Protein AF-A0A8X6VDJ0-F1 (afdb_monomer_lite)

Secondary structure (DSSP, 8-state):
--------S-SSSTTTTTTS----------TT---HHHHHHHHHHS--S-SSHHHHHHHHHHHHHHHHHHHHHHHHHHHHHHHHHHHHTT-------TT-EEEEEE--SS-TT--EEEEEEEP----SSS--

Sequence (132 aa):
MGQTSSVNSFSVTNCIARKYRVYTVRVGVWENLRTPETLVMEHWMEPEEEGDLVTEYMFKLINRLKRCQEVAINKMEEMQVKRKTWYDKNAVKREFKDGDLVLVLATSRANKLAVQWIGPGTILNKISKRTI

Radius of gyration: 46.83 Å; chains: 1; bounding box: 88×77×100 Å

pLDDT: mean 75.4, std 21.15, range [33.66, 98.38]

Structure (mmCIF, N/CA/C/O backbone):
data_AF-A0A8X6VDJ0-F1
#
_entry.id   AF-A0A8X6VDJ0-F1
#
loop_
_atom_site.group_PDB
_atom_site.id
_atom_site.type_symbol
_atom_site.label_atom_id
_atom_site.label_alt_id
_atom_site.label_comp_id
_atom_site.label_asym_id
_atom_site.label_entity_id
_atom_site.label_seq_id
_atom_site.pdbx_PDB_ins_code
_atom_site.Cartn_x
_atom_site.Cartn_y
_atom_site.Cartn_z
_atom_site.occupancy
_atom_site.B_iso_or_equiv
_atom_site.auth_seq_id
_atom_site.auth_comp_id
_atom_site.auth_asym_id
_atom_site.auth_atom_id
_atom_site.pdbx_PDB_model_num
ATOM 1 N N . MET A 1 1 ? 54.780 -65.843 -35.442 1.00 35.88 1 MET A N 1
ATOM 2 C CA . MET A 1 1 ? 54.318 -66.943 -36.319 1.00 35.88 1 MET A CA 1
ATOM 3 C C . MET A 1 1 ? 52.926 -66.551 -36.787 1.00 35.88 1 MET A C 1
ATOM 5 O O . MET A 1 1 ? 52.084 -66.322 -35.940 1.00 35.88 1 MET A O 1
ATOM 9 N N . GLY A 1 2 ? 52.760 -66.092 -38.025 1.00 34.78 2 GLY A N 1
ATOM 10 C CA . GLY A 1 2 ? 52.506 -66.955 -39.187 1.00 34.78 2 GLY A CA 1
ATOM 11 C C . GLY A 1 2 ? 50.992 -66.953 -39.452 1.00 34.78 2 GLY A C 1
ATOM 12 O O . GLY A 1 2 ? 50.272 -67.607 -38.719 1.00 34.78 2 GLY A O 1
ATOM 13 N N . GLN A 1 3 ? 50.495 -65.993 -40.241 1.00 34.94 3 GLN A N 1
ATOM 14 C CA . GLN A 1 3 ? 50.072 -66.127 -41.655 1.00 34.94 3 GLN A CA 1
ATOM 15 C C . GLN A 1 3 ? 48.565 -66.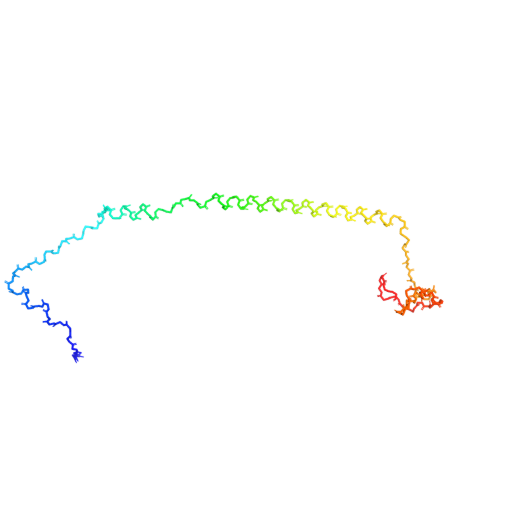458 -41.809 1.00 34.94 3 GLN A C 1
ATOM 17 O O . GLN A 1 3 ? 48.099 -67.452 -41.275 1.00 34.94 3 GLN A O 1
ATOM 22 N N . THR A 1 4 ? 47.788 -65.524 -42.398 1.00 36.72 4 THR A N 1
ATOM 23 C CA . THR A 1 4 ? 47.104 -65.593 -43.732 1.00 36.72 4 THR A CA 1
ATOM 24 C C . THR A 1 4 ? 45.698 -66.214 -43.658 1.00 36.72 4 THR A C 1
ATOM 26 O O . THR A 1 4 ? 45.514 -67.140 -42.889 1.00 36.72 4 THR A O 1
ATOM 29 N N . SER A 1 5 ? 44.650 -65.829 -44.394 1.00 35.41 5 SER A N 1
ATOM 30 C CA . SER A 1 5 ? 44.448 -64.990 -45.594 1.00 35.41 5 SER A CA 1
ATOM 31 C C . SER A 1 5 ? 42.922 -64.834 -45.809 1.00 35.41 5 SER A C 1
ATOM 33 O O . SER A 1 5 ? 42.141 -65.680 -45.387 1.00 35.41 5 SER A O 1
ATOM 35 N N . SER A 1 6 ? 42.426 -63.749 -46.409 1.00 33.66 6 SER A N 1
ATOM 36 C CA . SER A 1 6 ? 41.949 -63.668 -47.815 1.00 33.66 6 SER A CA 1
ATOM 37 C C . SER A 1 6 ? 40.662 -62.795 -47.797 1.00 33.66 6 SER A C 1
ATOM 39 O O . SER A 1 6 ? 40.045 -62.690 -46.745 1.00 33.66 6 SER A O 1
ATOM 41 N N . VAL A 1 7 ? 40.185 -62.071 -48.814 1.00 40.72 7 VAL A N 1
ATOM 42 C CA . VAL A 1 7 ? 40.306 -62.186 -50.271 1.00 40.72 7 VAL A CA 1
ATOM 43 C C . VAL A 1 7 ? 40.026 -60.798 -50.911 1.00 40.72 7 VAL A C 1
ATOM 45 O O . VAL A 1 7 ? 39.059 -60.132 -50.566 1.00 40.72 7 VAL A O 1
ATOM 48 N N . ASN A 1 8 ? 40.887 -60.402 -51.851 1.00 43.25 8 ASN A N 1
ATOM 49 C CA . ASN A 1 8 ? 40.703 -59.615 -53.088 1.00 43.25 8 ASN A 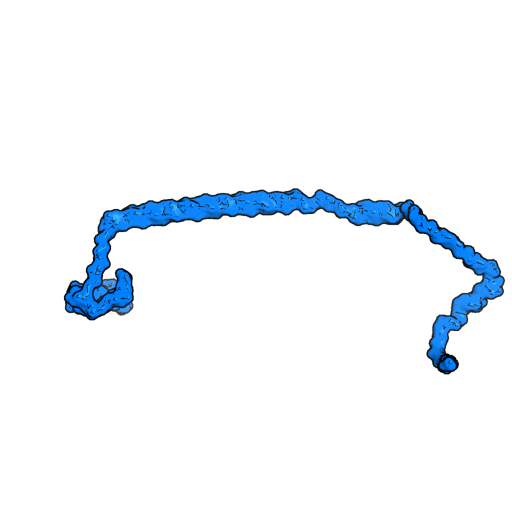CA 1
ATOM 50 C C . ASN A 1 8 ? 39.691 -58.449 -53.209 1.00 43.25 8 ASN A C 1
ATOM 52 O O . ASN A 1 8 ? 38.518 -58.652 -53.505 1.00 43.25 8 ASN A O 1
ATOM 56 N N . SER A 1 9 ? 40.230 -57.229 -53.326 1.00 34.34 9 SER A N 1
ATOM 57 C CA . SER A 1 9 ? 39.708 -56.187 -54.242 1.00 34.34 9 SER A CA 1
ATOM 58 C C . SER A 1 9 ? 40.794 -55.513 -55.104 1.00 34.34 9 SER A C 1
ATOM 60 O O . SER A 1 9 ? 40.550 -54.509 -55.768 1.00 34.34 9 SER A O 1
ATOM 62 N N . PHE A 1 10 ? 41.996 -56.095 -55.166 1.00 43.72 10 PHE A N 1
ATOM 63 C CA . PHE A 1 10 ? 43.081 -55.658 -56.049 1.00 43.72 10 PHE A CA 1
ATOM 64 C C . PHE A 1 10 ? 43.216 -56.627 -57.224 1.00 43.72 10 PHE A C 1
ATOM 66 O O . PHE A 1 10 ? 43.949 -57.605 -57.138 1.00 43.72 10 PHE A O 1
ATOM 73 N N . SER A 1 11 ? 42.522 -56.379 -58.336 1.00 43.53 11 SER A N 1
ATOM 74 C CA . SER A 1 11 ? 42.855 -57.099 -59.578 1.00 43.53 11 SER A CA 1
ATOM 75 C C . SER A 1 11 ? 42.578 -56.358 -60.884 1.00 43.53 11 SER A C 1
ATOM 77 O O . SER A 1 11 ? 43.089 -56.803 -61.906 1.00 43.53 11 SER A O 1
ATOM 79 N N . VAL A 1 12 ? 41.831 -55.250 -60.921 1.00 44.78 12 VAL A N 1
ATOM 80 C CA . VAL A 1 12 ? 41.411 -54.708 -62.234 1.00 44.78 12 VAL A CA 1
ATOM 81 C C . VAL A 1 12 ? 42.214 -53.483 -62.687 1.00 44.78 12 VAL A C 1
ATOM 83 O O . VAL A 1 12 ? 42.351 -53.250 -63.882 1.00 44.78 12 VAL A O 1
ATOM 86 N N . THR A 1 13 ? 42.861 -52.741 -61.789 1.00 44.03 13 THR A N 1
ATOM 87 C CA . THR A 1 13 ? 43.613 -51.529 -62.176 1.00 44.03 13 THR A CA 1
ATOM 88 C C . THR A 1 13 ? 45.083 -51.771 -62.530 1.00 44.03 13 THR A C 1
ATOM 90 O O . THR A 1 13 ? 45.701 -50.925 -63.172 1.00 44.03 13 THR A O 1
ATOM 93 N N . ASN A 1 14 ? 45.651 -52.938 -62.202 1.00 45.41 14 ASN A N 1
ATOM 94 C CA . ASN A 1 14 ? 47.086 -53.205 -62.387 1.00 45.41 14 ASN A CA 1
ATOM 95 C C . ASN A 1 14 ? 47.475 -53.827 -63.745 1.00 45.41 14 ASN A C 1
ATOM 97 O O . ASN A 1 14 ? 48.660 -54.027 -64.008 1.00 45.41 14 ASN A O 1
ATOM 101 N N . CYS A 1 15 ? 46.519 -54.106 -64.638 1.00 42.12 15 CYS A N 1
ATOM 102 C CA . CYS A 1 15 ? 46.818 -54.685 -65.956 1.00 42.12 15 CYS A CA 1
ATOM 103 C C . CYS A 1 15 ? 47.123 -53.640 -67.048 1.00 42.12 15 CYS A C 1
ATOM 105 O O . CYS A 1 15 ? 47.762 -53.981 -68.040 1.00 42.12 15 CYS A O 1
ATOM 107 N N . ILE A 1 16 ? 46.745 -52.368 -66.870 1.00 47.25 16 ILE A N 1
ATOM 108 C CA . ILE A 1 16 ? 46.974 -51.314 -67.883 1.00 47.25 16 ILE A CA 1
ATOM 109 C C . ILE A 1 16 ? 48.341 -50.626 -67.691 1.00 47.25 16 ILE A C 1
ATOM 111 O O . ILE A 1 16 ? 49.008 -50.263 -68.662 1.00 47.25 16 ILE A O 1
ATOM 115 N N . ALA A 1 17 ? 48.826 -50.526 -66.451 1.00 50.38 17 ALA A N 1
ATOM 116 C CA . ALA A 1 17 ? 50.039 -49.776 -66.107 1.00 50.38 17 ALA A CA 1
ATOM 117 C C . ALA A 1 17 ? 51.365 -50.439 -66.540 1.00 50.38 17 ALA A C 1
ATOM 119 O O . ALA A 1 17 ? 52.412 -49.799 -66.503 1.00 50.38 17 ALA A O 1
ATOM 120 N N . ARG A 1 18 ? 51.357 -51.708 -66.981 1.00 45.69 18 ARG A N 1
ATOM 121 C CA . ARG A 1 18 ? 52.583 -52.412 -67.412 1.00 45.69 18 ARG A CA 1
ATOM 122 C C . ARG A 1 18 ? 52.953 -52.177 -68.882 1.00 45.69 18 ARG A C 1
ATOM 124 O O . ARG A 1 18 ? 54.060 -52.528 -69.277 1.00 45.69 18 ARG A O 1
ATOM 131 N N . LYS A 1 19 ? 52.053 -51.589 -69.684 1.00 52.91 19 LYS A N 1
ATOM 132 C CA . LYS A 1 19 ? 52.266 -51.353 -71.127 1.00 52.91 19 LYS A CA 1
ATOM 133 C C . LYS A 1 19 ? 52.722 -49.932 -71.465 1.00 52.91 19 LYS A C 1
ATOM 135 O O . LYS A 1 19 ? 53.395 -49.738 -72.471 1.00 52.91 19 LYS A O 1
ATOM 140 N N . TYR A 1 20 ? 52.435 -48.960 -70.606 1.00 43.44 20 TYR A N 1
ATOM 141 C CA . TYR A 1 20 ? 52.922 -47.591 -70.746 1.00 43.44 20 TYR A CA 1
ATOM 142 C C . TYR A 1 20 ? 53.729 -47.266 -69.501 1.00 43.44 20 TYR A C 1
ATOM 144 O O . TYR A 1 20 ? 53.206 -47.291 -68.393 1.00 43.44 20 TYR A O 1
ATOM 152 N N . ARG A 1 21 ? 55.026 -47.023 -69.680 1.00 49.28 21 ARG A N 1
ATOM 153 C CA . ARG A 1 21 ? 56.001 -46.728 -68.626 1.00 49.28 21 ARG A CA 1
ATOM 154 C C . ARG A 1 21 ? 55.727 -45.333 -68.033 1.00 49.28 21 ARG A C 1
ATOM 156 O O . ARG A 1 21 ? 56.510 -44.411 -68.225 1.00 49.28 21 ARG A O 1
ATOM 163 N N . VAL A 1 22 ? 54.579 -45.156 -67.378 1.00 48.00 22 VAL A N 1
ATOM 164 C CA . VAL A 1 22 ? 54.166 -43.898 -66.748 1.00 48.00 22 VAL A CA 1
ATOM 165 C C . VAL A 1 22 ? 54.693 -43.906 -65.321 1.00 48.00 22 VAL A C 1
ATOM 167 O O . VAL A 1 22 ? 54.111 -44.503 -64.419 1.00 48.00 22 VAL A O 1
ATOM 170 N N . TYR A 1 23 ? 55.840 -43.269 -65.126 1.00 42.28 23 TYR A N 1
ATOM 171 C CA . TYR A 1 23 ? 56.338 -42.966 -63.794 1.00 42.28 23 TYR A CA 1
ATOM 172 C C . TYR A 1 23 ? 55.464 -41.855 -63.208 1.00 42.28 23 TYR A C 1
ATOM 174 O O . TYR A 1 23 ? 55.476 -40.730 -63.703 1.00 42.28 23 TYR A O 1
ATOM 182 N N . THR A 1 24 ? 54.693 -42.150 -62.163 1.00 42.78 24 THR A N 1
ATOM 183 C CA . THR A 1 24 ? 54.055 -41.098 -61.368 1.00 42.78 24 THR A CA 1
ATOM 184 C C . THR A 1 24 ? 55.150 -40.335 -60.629 1.00 42.78 24 THR A C 1
ATOM 186 O O . THR A 1 24 ? 55.695 -40.830 -59.639 1.00 42.78 24 THR A O 1
ATOM 189 N N . VAL A 1 25 ? 55.497 -39.144 -61.115 1.00 44.41 25 VAL A N 1
ATOM 190 C CA . VAL A 1 25 ? 56.338 -38.205 -60.370 1.00 44.41 25 VAL A CA 1
ATOM 191 C C . VAL A 1 25 ? 55.494 -37.677 -59.217 1.00 44.41 25 VAL A C 1
ATOM 193 O O . VAL A 1 25 ? 54.501 -36.982 -59.425 1.00 44.41 25 VAL A O 1
ATOM 196 N N . ARG A 1 26 ? 55.859 -38.046 -57.988 1.00 40.62 26 ARG A N 1
ATOM 197 C CA . ARG A 1 26 ? 55.289 -37.451 -56.779 1.00 40.62 26 ARG A CA 1
ATOM 198 C C . ARG A 1 26 ? 55.771 -36.002 -56.718 1.00 40.62 26 ARG A C 1
ATOM 200 O O . ARG A 1 26 ? 56.916 -35.751 -56.355 1.00 40.62 26 ARG A O 1
ATOM 207 N N . VAL A 1 27 ? 54.916 -35.071 -57.137 1.00 47.97 27 VAL A N 1
ATOM 208 C CA . VAL A 1 27 ? 55.156 -33.634 -56.983 1.00 47.97 27 VAL A CA 1
ATOM 209 C C . VAL A 1 27 ? 55.226 -33.350 -55.485 1.00 47.97 27 VAL A C 1
ATOM 211 O O . VAL A 1 27 ? 54.315 -33.716 -54.740 1.00 47.97 27 VAL A O 1
ATOM 214 N N . GLY A 1 28 ? 56.352 -32.785 -55.047 1.00 42.41 28 GLY A N 1
ATOM 215 C CA . GLY A 1 28 ? 56.565 -32.376 -53.664 1.00 42.41 28 GLY A CA 1
ATOM 216 C C . GLY A 1 28 ? 55.443 -31.447 -53.215 1.00 42.41 28 GLY A C 1
ATOM 217 O O . GLY A 1 28 ? 55.077 -30.515 -53.930 1.00 42.41 28 GLY A O 1
ATOM 218 N N . VAL A 1 29 ? 54.874 -31.754 -52.053 1.00 44.06 29 VAL A N 1
ATOM 219 C CA . VAL A 1 29 ? 53.841 -30.956 -51.398 1.00 44.06 29 VAL A CA 1
ATOM 220 C C . VAL A 1 29 ? 54.437 -29.582 -51.103 1.00 44.06 29 VAL A C 1
ATOM 222 O O . VAL A 1 29 ? 55.367 -29.452 -50.312 1.00 44.06 29 VAL A O 1
ATOM 225 N N . TRP A 1 30 ? 53.923 -28.567 -51.788 1.00 37.69 30 TRP A N 1
ATOM 226 C CA . TRP A 1 30 ? 54.145 -27.169 -51.451 1.00 37.69 30 TRP A CA 1
ATOM 227 C C . TRP A 1 30 ? 53.289 -26.855 -50.228 1.00 37.69 30 TRP A C 1
ATOM 229 O O . TRP A 1 30 ? 52.129 -26.462 -50.344 1.00 37.69 30 TRP A O 1
ATOM 239 N N . GLU A 1 31 ? 53.838 -27.089 -49.044 1.00 51.94 31 GLU A N 1
ATOM 240 C CA . GLU A 1 31 ? 53.242 -26.595 -47.809 1.00 51.94 31 GLU A CA 1
ATOM 241 C C . GLU A 1 31 ? 53.316 -25.056 -47.856 1.00 51.94 31 GLU A C 1
ATOM 243 O O . GLU A 1 31 ? 54.408 -24.488 -47.890 1.00 51.94 31 GLU A O 1
ATOM 248 N N . ASN A 1 32 ? 52.148 -24.396 -47.902 1.00 53.88 32 ASN A N 1
ATOM 249 C CA . ASN A 1 32 ? 51.909 -22.936 -47.873 1.00 53.88 32 ASN A CA 1
ATOM 250 C C . ASN A 1 32 ? 51.704 -22.178 -49.206 1.00 53.88 32 ASN A C 1
ATOM 252 O O . ASN A 1 32 ? 51.948 -20.971 -49.267 1.00 53.88 32 ASN A O 1
ATOM 256 N N . LEU A 1 33 ? 51.184 -22.802 -50.269 1.00 57.00 33 LEU A N 1
ATOM 257 C CA . LEU A 1 33 ? 50.606 -22.018 -51.374 1.00 57.00 33 LEU A CA 1
ATOM 258 C C . LEU A 1 33 ? 49.233 -21.471 -50.959 1.00 57.00 33 LEU A C 1
ATOM 260 O O . LEU A 1 33 ? 48.256 -22.219 -50.941 1.00 57.00 33 LEU A O 1
ATOM 264 N N . ARG A 1 34 ? 49.157 -20.158 -50.687 1.00 61.19 34 ARG A N 1
ATOM 265 C CA . ARG A 1 34 ? 47.893 -19.398 -50.701 1.00 61.19 34 ARG A CA 1
ATOM 266 C C . ARG A 1 34 ? 47.289 -19.512 -52.094 1.00 61.19 34 ARG A C 1
ATOM 268 O O . ARG A 1 34 ? 47.606 -18.757 -53.010 1.00 61.19 34 ARG A O 1
ATOM 275 N N . THR A 1 35 ? 46.476 -20.537 -52.269 1.00 71.19 35 THR A N 1
ATOM 276 C CA . THR A 1 35 ? 45.727 -20.784 -53.489 1.00 71.19 35 THR A CA 1
ATOM 277 C C . THR A 1 35 ? 44.567 -19.791 -53.543 1.00 71.19 35 THR A C 1
ATOM 279 O O . THR A 1 35 ? 44.043 -19.410 -52.493 1.00 71.19 35 THR A O 1
ATOM 282 N N . PRO A 1 36 ? 44.126 -19.360 -54.736 1.00 71.44 36 PRO A N 1
ATOM 283 C CA . PRO A 1 36 ? 42.972 -18.470 -54.856 1.00 71.44 36 PRO A CA 1
ATOM 284 C C . PRO A 1 36 ? 41.742 -19.000 -54.106 1.00 71.44 36 PRO A C 1
ATOM 286 O O . PRO A 1 36 ? 41.033 -18.230 -53.475 1.00 71.44 36 PRO A O 1
ATOM 289 N N . GLU A 1 37 ? 41.557 -20.321 -54.085 1.00 70.75 37 GLU A N 1
ATOM 290 C CA . GLU A 1 37 ? 40.547 -21.007 -53.274 1.00 70.75 37 GLU A CA 1
ATOM 291 C C . GLU A 1 37 ? 40.706 -20.737 -51.771 1.00 70.75 37 GLU A C 1
ATOM 293 O O . GLU A 1 37 ? 39.746 -20.338 -51.123 1.00 70.75 37 GLU A O 1
ATOM 298 N N . THR A 1 38 ? 41.912 -20.884 -51.213 1.00 74.75 38 THR A N 1
ATOM 299 C CA . THR A 1 38 ? 42.158 -20.601 -49.787 1.00 74.75 38 THR A CA 1
ATOM 300 C C . THR A 1 38 ? 41.942 -19.135 -49.430 1.00 74.75 38 THR A C 1
ATOM 302 O O . THR A 1 38 ? 41.420 -18.859 -48.362 1.00 74.75 38 THR A O 1
ATOM 305 N N . LEU A 1 39 ? 42.263 -18.199 -50.328 1.00 75.38 39 LEU A N 1
ATOM 306 C CA . LEU A 1 39 ? 42.008 -16.770 -50.116 1.00 75.38 39 LEU A CA 1
ATOM 307 C C . LEU A 1 39 ? 40.512 -16.442 -50.138 1.00 75.38 39 LEU A C 1
ATOM 309 O O . LEU A 1 39 ? 40.043 -15.639 -49.338 1.00 75.38 39 LEU A O 1
ATOM 313 N N . VAL A 1 40 ? 39.761 -17.080 -51.040 1.00 76.31 40 VAL A N 1
ATOM 314 C CA . VAL A 1 40 ? 38.300 -16.969 -51.079 1.00 76.31 40 VAL A CA 1
ATOM 315 C C . VAL A 1 40 ? 37.701 -17.565 -49.808 1.00 76.31 40 VAL A C 1
ATOM 317 O O . VAL A 1 40 ? 36.859 -16.929 -49.192 1.00 76.31 40 VAL A O 1
ATOM 320 N N . MET A 1 41 ? 38.171 -18.731 -49.362 1.00 70.56 41 MET A N 1
ATOM 321 C CA . MET A 1 41 ? 37.680 -19.355 -48.131 1.00 70.56 41 MET A CA 1
ATOM 322 C C . MET A 1 41 ? 38.054 -18.561 -46.875 1.00 70.56 41 MET A C 1
ATOM 324 O O . MET A 1 41 ? 37.213 -18.438 -45.997 1.00 70.56 41 MET A O 1
ATOM 328 N N . GLU A 1 42 ? 39.255 -17.979 -46.795 1.00 74.88 42 GLU A N 1
ATOM 329 C CA . GLU A 1 42 ? 39.645 -17.059 -45.715 1.00 74.88 42 GLU A CA 1
ATOM 330 C C . GLU A 1 42 ? 38.709 -15.844 -45.675 1.00 74.88 42 GLU A C 1
ATOM 332 O O . GLU A 1 42 ? 38.154 -15.549 -44.626 1.00 74.88 42 GLU A O 1
ATOM 337 N N . HIS A 1 43 ? 38.450 -15.204 -46.819 1.00 75.25 43 HIS A N 1
ATOM 338 C CA . HIS A 1 43 ? 37.562 -14.040 -46.901 1.00 75.25 43 HIS A CA 1
ATOM 339 C C . HIS A 1 43 ? 36.087 -14.373 -46.618 1.00 75.25 43 HIS A C 1
ATOM 341 O O . HIS A 1 43 ? 35.352 -13.551 -46.087 1.00 75.25 43 HIS A O 1
ATOM 347 N N . TRP A 1 44 ? 35.638 -15.584 -46.959 1.00 69.06 44 TRP A N 1
ATOM 348 C CA . TRP A 1 44 ? 34.273 -16.053 -46.681 1.00 69.06 44 TRP A CA 1
ATOM 349 C C . TRP A 1 44 ? 34.105 -16.578 -45.247 1.00 69.06 44 TRP A C 1
ATOM 351 O O . TRP A 1 44 ? 32.977 -16.741 -44.787 1.00 69.06 44 TRP A O 1
ATOM 361 N N . MET A 1 45 ? 35.210 -16.877 -44.556 1.00 64.25 45 MET A N 1
ATOM 362 C CA . MET A 1 45 ? 35.240 -17.314 -43.157 1.00 64.25 45 MET A CA 1
ATOM 363 C C . MET A 1 45 ? 35.713 -16.223 -42.193 1.00 64.25 45 MET A C 1
ATOM 365 O O . MET A 1 45 ? 35.764 -16.480 -40.989 1.00 64.25 45 MET A O 1
ATOM 369 N N . GLU A 1 46 ? 36.034 -15.023 -42.685 1.00 69.69 46 GLU A N 1
ATOM 370 C CA . GLU A 1 46 ? 36.163 -13.837 -41.842 1.00 69.69 46 GLU A CA 1
ATOM 371 C C . GLU A 1 46 ? 34.814 -13.633 -41.139 1.00 69.69 46 GLU A C 1
ATOM 373 O O . GLU A 1 46 ? 33.801 -13.431 -41.815 1.00 69.69 46 GLU A O 1
ATOM 378 N N . PRO A 1 47 ? 34.745 -13.752 -39.798 1.00 62.81 47 PRO A N 1
ATOM 379 C CA . PRO A 1 47 ? 33.522 -13.424 -39.098 1.00 62.81 47 PRO A CA 1
ATOM 380 C C . PRO A 1 47 ? 33.260 -11.944 -39.354 1.00 62.81 47 PRO A C 1
ATOM 382 O O . PRO A 1 47 ? 34.070 -11.090 -38.996 1.00 62.81 47 PRO A O 1
ATOM 385 N N . GLU A 1 48 ? 32.142 -11.643 -40.002 1.00 59.84 48 GLU A N 1
ATOM 386 C CA . GLU A 1 48 ? 31.656 -10.277 -40.075 1.00 59.84 48 GLU A CA 1
ATOM 387 C C . GLU A 1 48 ? 31.471 -9.814 -38.621 1.00 59.84 48 GLU A C 1
ATOM 389 O O . GLU A 1 48 ? 30.706 -10.413 -37.859 1.00 59.84 48 GLU A O 1
ATOM 394 N N . GLU A 1 49 ? 32.240 -8.810 -38.191 1.00 59.62 49 GLU A N 1
ATOM 395 C CA . GLU A 1 49 ? 32.174 -8.192 -36.857 1.00 59.62 49 GLU A CA 1
ATOM 396 C C . GLU A 1 49 ? 30.855 -7.394 -36.702 1.00 59.62 49 GLU A C 1
ATOM 398 O O . GLU A 1 49 ? 30.825 -6.243 -36.281 1.00 59.62 49 GLU A O 1
ATOM 403 N N . GLU A 1 50 ? 29.716 -7.998 -37.045 1.00 56.84 50 GLU A N 1
ATOM 404 C CA . GLU A 1 50 ? 28.362 -7.494 -36.786 1.00 56.84 50 GLU A CA 1
ATOM 405 C C . GLU A 1 50 ? 27.851 -7.922 -35.393 1.00 56.84 50 GLU A C 1
ATOM 407 O O . GLU A 1 50 ? 26.658 -7.881 -35.089 1.00 56.84 50 GLU A O 1
ATOM 412 N N . GLY A 1 51 ? 28.765 -8.338 -34.513 1.00 58.59 51 GLY A N 1
ATOM 413 C CA . GLY A 1 51 ? 28.461 -8.972 -33.231 1.00 58.59 51 GLY A CA 1
ATOM 414 C C . GLY A 1 51 ? 28.117 -8.050 -32.056 1.00 58.59 51 GLY A C 1
ATOM 415 O O . GLY A 1 51 ? 27.813 -8.577 -30.987 1.00 58.59 51 GLY A O 1
ATOM 416 N N . ASP A 1 52 ? 28.142 -6.718 -32.200 1.00 64.19 52 ASP A N 1
ATOM 417 C CA . ASP A 1 52 ? 28.143 -5.825 -31.018 1.00 64.19 52 ASP A CA 1
ATOM 418 C C . ASP A 1 52 ? 27.000 -4.788 -30.961 1.00 64.19 52 ASP A C 1
ATOM 420 O O . ASP A 1 52 ? 26.574 -4.370 -29.885 1.00 64.19 52 ASP A O 1
ATOM 424 N N . LEU A 1 53 ? 26.399 -4.408 -32.096 1.00 76.69 53 LEU A N 1
ATOM 425 C CA . LEU A 1 53 ? 25.397 -3.328 -32.108 1.00 76.69 53 LEU A CA 1
ATOM 426 C C . LEU A 1 53 ? 24.048 -3.752 -31.497 1.00 76.69 53 LEU A C 1
ATOM 428 O O . LEU A 1 53 ? 23.395 -2.992 -30.773 1.00 76.69 53 LEU A O 1
ATOM 432 N N . VAL A 1 54 ? 23.601 -4.975 -31.798 1.00 84.38 54 VAL A N 1
ATOM 433 C CA . VAL A 1 54 ? 22.299 -5.486 -31.339 1.00 84.38 54 VAL A CA 1
ATOM 434 C C . VAL A 1 54 ? 22.341 -5.790 -29.843 1.00 84.38 54 VAL A C 1
ATOM 436 O O . VAL A 1 54 ? 21.412 -5.442 -29.112 1.00 84.38 54 VAL A O 1
ATOM 439 N N . THR A 1 55 ? 23.428 -6.394 -29.368 1.00 85.81 55 THR A N 1
ATOM 440 C CA . THR A 1 55 ? 23.645 -6.715 -27.954 1.00 85.81 55 THR A CA 1
ATOM 441 C C . THR A 1 55 ? 23.766 -5.440 -27.121 1.00 85.81 55 THR A C 1
ATOM 443 O O . THR A 1 55 ? 23.063 -5.320 -26.113 1.00 85.81 55 THR A O 1
ATOM 446 N N . GLU A 1 56 ? 24.539 -4.441 -27.564 1.00 88.94 56 GLU A N 1
ATOM 447 C CA . GLU A 1 56 ? 24.636 -3.135 -26.899 1.00 88.94 56 GLU A CA 1
ATO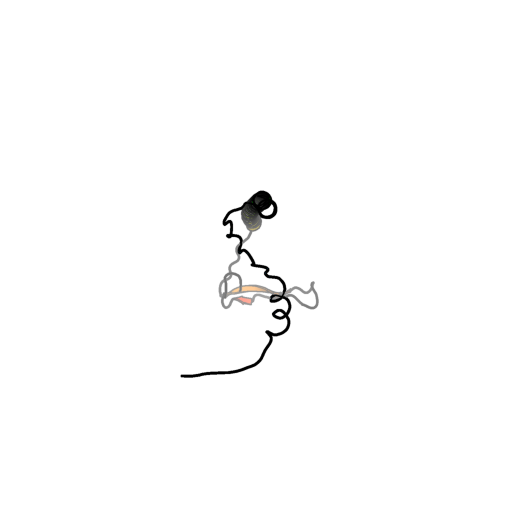M 448 C C . GLU A 1 56 ? 23.260 -2.454 -26.795 1.00 88.94 56 GLU A C 1
ATOM 450 O O . GLU A 1 56 ? 22.851 -1.990 -25.720 1.00 88.94 56 GLU A O 1
ATOM 455 N N . TYR A 1 57 ? 22.491 -2.455 -27.890 1.00 92.12 57 TYR A N 1
ATOM 456 C CA . TYR A 1 57 ? 21.133 -1.920 -27.895 1.00 92.12 57 TYR A CA 1
ATOM 457 C C . TYR A 1 57 ? 20.220 -2.656 -26.904 1.00 92.12 57 TYR A C 1
ATOM 459 O O . TYR A 1 57 ? 19.496 -2.015 -26.133 1.00 92.12 57 TYR A O 1
ATOM 467 N N . MET A 1 58 ? 20.275 -3.990 -26.873 1.00 95.06 58 MET A N 1
ATOM 468 C CA . MET A 1 58 ? 19.498 -4.808 -25.939 1.00 95.06 58 MET A CA 1
ATOM 469 C C . MET A 1 58 ? 19.863 -4.506 -24.482 1.00 95.06 58 MET A C 1
ATOM 471 O O . MET A 1 58 ? 18.965 -4.297 -23.660 1.00 95.06 58 MET A O 1
ATOM 475 N N . PHE A 1 59 ? 21.151 -4.396 -24.149 1.00 94.75 59 PHE A N 1
ATOM 476 C CA . PHE A 1 59 ? 21.592 -4.012 -22.805 1.00 94.75 59 PHE A CA 1
ATOM 477 C C . PHE A 1 59 ? 21.090 -2.620 -22.421 1.00 94.75 59 PHE A C 1
ATOM 479 O O . PHE A 1 59 ? 20.565 -2.420 -21.319 1.00 94.75 59 PHE A O 1
ATOM 486 N N . LYS A 1 60 ? 21.182 -1.653 -23.338 1.00 95.56 60 LYS A N 1
ATOM 487 C CA . LYS A 1 60 ? 20.669 -0.295 -23.129 1.00 95.56 60 LYS A CA 1
ATOM 488 C C . LYS A 1 60 ? 19.161 -0.296 -22.887 1.00 95.56 60 LYS A C 1
ATOM 490 O O . LYS A 1 60 ? 18.688 0.419 -22.000 1.00 95.56 60 LYS A O 1
ATOM 495 N N . LEU A 1 61 ? 18.405 -1.105 -23.628 1.00 96.12 61 LEU A N 1
ATOM 496 C CA . LEU A 1 61 ? 16.962 -1.246 -23.453 1.00 96.12 61 LEU A CA 1
ATOM 497 C C . LEU A 1 61 ? 16.613 -1.860 -22.091 1.00 96.12 61 LEU A C 1
ATOM 499 O O . LEU A 1 61 ? 15.804 -1.287 -21.360 1.00 96.12 61 LEU A O 1
ATOM 503 N N . ILE A 1 62 ? 17.263 -2.963 -21.712 1.00 97.62 62 ILE A N 1
ATOM 504 C CA . ILE A 1 62 ? 17.062 -3.618 -20.410 1.00 97.62 62 ILE A CA 1
ATOM 505 C C . ILE A 1 62 ? 17.351 -2.638 -19.270 1.00 97.62 62 ILE A C 1
ATOM 507 O O . ILE A 1 62 ? 16.563 -2.524 -18.332 1.00 97.62 62 ILE A O 1
ATOM 511 N N . ASN A 1 63 ? 18.443 -1.879 -19.364 1.00 97.69 63 ASN A N 1
ATOM 512 C CA . ASN A 1 63 ? 18.804 -0.891 -18.350 1.00 97.69 63 ASN A CA 1
ATOM 513 C C . ASN A 1 63 ? 17.771 0.237 -18.240 1.00 97.69 63 ASN A C 1
ATOM 515 O O . ASN A 1 63 ? 17.461 0.684 -17.136 1.00 97.69 63 ASN A O 1
ATOM 519 N N . ARG A 1 64 ? 17.192 0.683 -19.361 1.00 97.88 64 ARG A N 1
ATOM 520 C CA . ARG A 1 64 ? 16.094 1.663 -19.344 1.00 97.88 64 ARG A CA 1
ATOM 521 C C . ARG A 1 64 ? 14.844 1.093 -18.676 1.00 97.88 64 ARG A C 1
ATOM 523 O O . ARG A 1 64 ? 14.255 1.777 -17.845 1.00 97.88 64 ARG A O 1
ATOM 530 N N . LEU A 1 65 ? 14.474 -0.150 -18.984 1.00 98.19 65 LEU A N 1
ATOM 531 C CA . LEU A 1 65 ? 13.317 -0.814 -18.376 1.00 98.19 65 LEU A CA 1
ATOM 532 C C . LEU A 1 65 ? 13.489 -1.000 -16.865 1.00 98.19 65 LEU A C 1
ATOM 534 O O . LEU A 1 65 ? 12.566 -0.693 -16.115 1.00 98.19 65 LEU A O 1
ATOM 538 N N . LYS A 1 66 ? 14.680 -1.409 -16.412 1.00 98.12 66 LYS A N 1
ATOM 539 C CA . LYS A 1 66 ? 15.002 -1.514 -14.980 1.00 98.12 66 LYS A CA 1
ATOM 540 C C . LYS A 1 66 ? 14.837 -0.177 -14.259 1.00 98.12 66 LYS A C 1
ATOM 542 O O . LYS A 1 66 ? 14.152 -0.117 -13.245 1.00 98.12 66 LYS A O 1
ATOM 547 N N . ARG A 1 67 ? 15.350 0.919 -14.830 1.00 98.00 67 ARG A N 1
ATOM 548 C CA . ARG A 1 67 ? 15.161 2.269 -14.264 1.00 98.00 67 ARG A CA 1
ATOM 549 C C . ARG A 1 67 ? 13.685 2.665 -14.192 1.00 98.00 67 ARG A C 1
ATOM 551 O O . ARG A 1 67 ? 13.244 3.218 -13.190 1.00 98.00 67 ARG A O 1
ATOM 558 N N . CYS A 1 68 ? 12.902 2.381 -15.234 1.00 97.81 68 CYS A N 1
ATOM 559 C CA . CYS A 1 68 ? 11.461 2.640 -15.213 1.00 97.81 68 CYS A CA 1
ATOM 560 C C . CYS A 1 68 ? 10.754 1.832 -14.115 1.00 97.81 68 CYS A C 1
ATOM 562 O O . CYS A 1 68 ? 9.897 2.372 -13.416 1.00 97.81 68 CYS A O 1
ATOM 564 N N . GLN A 1 69 ? 11.134 0.565 -13.939 1.00 98.31 69 GLN A N 1
ATOM 565 C CA . GLN A 1 69 ? 10.608 -0.296 -12.885 1.00 98.31 69 GLN A CA 1
ATOM 566 C C . GLN A 1 69 ? 10.949 0.243 -11.491 1.00 98.31 69 GLN A C 1
ATOM 568 O O . GLN A 1 69 ? 10.058 0.344 -10.653 1.00 98.31 69 GLN A O 1
ATOM 573 N N . GLU A 1 70 ? 12.201 0.637 -11.252 1.00 98.31 70 GLU A N 1
ATOM 574 C CA . GLU A 1 70 ? 12.639 1.234 -9.983 1.00 98.31 70 GLU A CA 1
ATOM 575 C C . GLU A 1 70 ? 11.819 2.483 -9.643 1.00 98.31 70 GLU A C 1
ATOM 577 O O . GLU A 1 70 ? 11.285 2.603 -8.541 1.00 98.31 70 GLU A O 1
ATOM 582 N N . VAL A 1 71 ? 11.634 3.389 -10.610 1.00 98.31 71 VAL A N 1
ATOM 583 C CA . VAL A 1 71 ? 10.813 4.595 -10.420 1.00 98.31 71 VAL A CA 1
ATOM 584 C C . VAL A 1 71 ? 9.360 4.234 -10.103 1.00 98.31 71 VAL A C 1
ATOM 586 O O . VAL A 1 71 ? 8.763 4.834 -9.206 1.00 98.31 71 VAL A O 1
ATOM 589 N N . ALA A 1 72 ? 8.789 3.256 -10.807 1.00 98.31 72 ALA A N 1
ATOM 590 C CA . ALA A 1 72 ? 7.421 2.812 -10.569 1.00 98.31 72 ALA A CA 1
ATOM 591 C C . ALA A 1 72 ? 7.245 2.214 -9.164 1.00 98.31 72 ALA A C 1
ATOM 593 O O . ALA A 1 72 ? 6.278 2.555 -8.482 1.00 98.31 72 ALA A O 1
ATOM 594 N N . ILE A 1 73 ? 8.186 1.380 -8.710 1.00 98.38 73 ILE A N 1
ATOM 595 C CA . ILE A 1 73 ? 8.171 0.784 -7.367 1.00 98.38 73 ILE A CA 1
ATOM 596 C C . ILE A 1 73 ? 8.285 1.877 -6.303 1.00 98.38 73 ILE A C 1
ATOM 598 O O . ILE A 1 73 ? 7.413 1.972 -5.442 1.00 98.38 73 ILE A O 1
ATOM 602 N N . ASN A 1 74 ? 9.271 2.769 -6.424 1.00 98.31 74 ASN A N 1
ATOM 603 C CA . ASN A 1 74 ? 9.475 3.865 -5.474 1.00 98.31 74 ASN A CA 1
ATOM 604 C C . ASN A 1 74 ? 8.217 4.737 -5.345 1.00 98.31 74 ASN A C 1
ATOM 606 O O . ASN A 1 74 ? 7.761 5.049 -4.244 1.00 98.31 74 ASN A O 1
ATOM 610 N N . LYS A 1 75 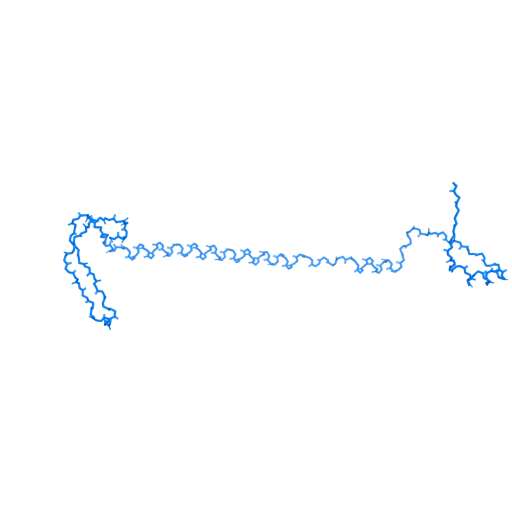? 7.587 5.091 -6.474 1.00 98.19 75 LYS A N 1
ATOM 611 C CA . LYS A 1 75 ? 6.344 5.873 -6.457 1.00 98.19 75 LYS A CA 1
ATOM 612 C C . LYS A 1 75 ? 5.166 5.093 -5.900 1.00 98.19 75 LYS A C 1
ATOM 614 O O . LYS A 1 75 ? 4.350 5.668 -5.180 1.00 98.19 75 LYS A O 1
ATOM 619 N N . MET A 1 76 ? 5.067 3.802 -6.194 1.00 98.12 76 MET A N 1
ATOM 620 C CA . MET A 1 76 ? 4.038 2.950 -5.615 1.00 98.12 76 MET A CA 1
ATOM 621 C C . MET A 1 76 ? 4.149 2.920 -4.087 1.00 98.12 76 MET A C 1
ATOM 623 O O . MET A 1 76 ? 3.130 3.105 -3.421 1.00 98.12 76 MET A O 1
ATOM 627 N N . GLU A 1 77 ? 5.351 2.754 -3.537 1.00 98.25 77 GLU A N 1
ATOM 628 C CA . GLU A 1 77 ? 5.608 2.736 -2.092 1.00 98.25 77 GLU A CA 1
ATOM 629 C C . GLU A 1 77 ? 5.288 4.085 -1.435 1.00 98.25 77 GLU A C 1
ATOM 631 O O . GLU A 1 77 ? 4.505 4.139 -0.482 1.00 98.25 77 GLU A O 1
ATOM 636 N N . GLU A 1 78 ? 5.779 5.196 -1.998 1.00 97.94 78 GLU A N 1
ATOM 637 C CA . GLU A 1 78 ? 5.442 6.549 -1.533 1.00 97.94 78 GLU A CA 1
ATOM 638 C C . GLU A 1 78 ? 3.919 6.762 -1.473 1.00 97.94 78 GLU A C 1
ATOM 640 O O . GLU A 1 78 ? 3.372 7.284 -0.495 1.00 97.94 78 GLU A O 1
ATOM 645 N N . MET A 1 79 ? 3.208 6.345 -2.524 1.00 97.94 79 MET A N 1
ATOM 646 C CA . MET A 1 79 ? 1.759 6.502 -2.624 1.00 97.94 79 MET A CA 1
ATOM 647 C C . MET A 1 79 ? 0.999 5.524 -1.725 1.00 97.94 79 MET A C 1
ATOM 649 O O . MET A 1 79 ? -0.096 5.848 -1.264 1.00 97.94 79 MET A O 1
ATOM 653 N N . GLN A 1 80 ? 1.530 4.330 -1.455 1.00 98.06 80 GLN A N 1
ATOM 654 C CA . GLN A 1 80 ? 0.970 3.411 -0.461 1.00 98.06 80 GLN A CA 1
ATOM 655 C C . GLN A 1 80 ? 1.023 4.030 0.938 1.00 98.06 80 GLN A C 1
ATOM 657 O O . GLN A 1 80 ? -0.000 4.046 1.625 1.00 98.06 80 GLN A O 1
ATOM 662 N N . VAL A 1 81 ? 2.162 4.613 1.328 1.00 97.44 81 VAL A N 1
ATOM 663 C CA . VAL A 1 81 ? 2.311 5.289 2.625 1.00 97.44 81 VAL A CA 1
ATOM 664 C C . VAL A 1 81 ? 1.347 6.468 2.732 1.00 97.44 81 VAL A C 1
ATOM 666 O O . VAL A 1 81 ? 0.599 6.548 3.703 1.00 97.44 81 VAL A O 1
ATOM 669 N N . LYS A 1 82 ? 1.285 7.337 1.714 1.00 97.50 82 LYS A N 1
ATOM 670 C CA . LYS A 1 82 ? 0.354 8.480 1.685 1.00 97.50 82 LYS A CA 1
ATOM 671 C C . LYS A 1 82 ? -1.112 8.057 1.777 1.00 97.50 82 LYS A C 1
ATOM 673 O O . LYS A 1 82 ? -1.890 8.687 2.487 1.00 97.50 82 LYS A O 1
ATOM 678 N N . ARG A 1 83 ? -1.504 6.993 1.067 1.00 97.12 83 ARG A N 1
ATOM 679 C CA . ARG A 1 83 ? -2.876 6.464 1.129 1.00 97.12 83 ARG A CA 1
ATOM 680 C C . ARG A 1 83 ? -3.195 5.943 2.519 1.00 97.12 83 ARG A C 1
ATOM 682 O O . ARG A 1 83 ? -4.227 6.311 3.067 1.00 97.12 83 ARG A O 1
ATOM 689 N N . LYS A 1 84 ? -2.306 5.130 3.090 1.00 96.19 84 LYS A N 1
ATOM 690 C CA . LYS A 1 84 ? -2.484 4.591 4.437 1.00 96.19 84 LYS A CA 1
ATOM 691 C C . LYS A 1 84 ? -2.617 5.714 5.457 1.00 96.19 84 LYS A C 1
ATOM 693 O O . LYS A 1 84 ? -3.589 5.730 6.196 1.00 96.19 84 LYS A O 1
ATOM 698 N N . THR A 1 85 ? -1.695 6.679 5.457 1.00 95.62 85 THR A N 1
ATOM 699 C CA . THR A 1 85 ? -1.772 7.797 6.401 1.00 95.62 85 THR A CA 1
ATOM 700 C C . THR A 1 85 ? -3.059 8.578 6.213 1.00 95.62 85 THR A C 1
ATOM 702 O O . THR A 1 85 ? -3.709 8.849 7.208 1.00 95.62 85 THR A O 1
ATOM 705 N N . TRP A 1 86 ? -3.472 8.885 4.978 1.00 96.69 86 TRP A N 1
ATOM 706 C CA . TRP A 1 86 ? -4.710 9.617 4.708 1.00 96.69 86 TRP A CA 1
ATOM 707 C C . TRP A 1 86 ? -5.969 8.888 5.191 1.00 96.69 86 TRP A C 1
ATOM 709 O O . TRP A 1 86 ? -6.780 9.499 5.885 1.00 96.69 86 TRP A O 1
ATOM 719 N N . TYR A 1 87 ? -6.129 7.604 4.856 1.00 94.75 87 TYR A N 1
ATOM 720 C CA . TYR A 1 87 ? -7.310 6.826 5.242 1.00 94.75 87 TYR A CA 1
ATOM 721 C C . TYR A 1 87 ? -7.328 6.470 6.734 1.00 94.75 87 TYR A C 1
ATOM 723 O O . TYR A 1 87 ? -8.403 6.428 7.330 1.00 94.75 87 TYR A O 1
ATOM 731 N N . ASP A 1 88 ? -6.160 6.298 7.360 1.00 95.31 88 ASP A N 1
ATOM 732 C CA . ASP A 1 88 ? -6.053 5.975 8.786 1.00 95.31 88 ASP A CA 1
ATOM 733 C C . ASP A 1 88 ? -6.168 7.213 9.702 1.00 95.31 88 ASP A C 1
ATOM 735 O O . ASP A 1 88 ? -6.268 7.046 10.915 1.00 95.31 88 ASP A O 1
ATOM 739 N N . LYS A 1 89 ? -6.202 8.452 9.169 1.00 92.75 89 LYS A N 1
ATOM 740 C CA . LYS A 1 89 ? -6.242 9.706 9.966 1.00 92.75 89 LYS A CA 1
ATOM 741 C C . LYS A 1 89 ? -7.291 9.707 11.076 1.00 92.75 89 LYS A C 1
ATOM 743 O O . LYS A 1 89 ? -7.012 10.162 12.178 1.00 92.75 89 LYS A O 1
ATOM 748 N N . ASN A 1 90 ? -8.482 9.202 10.767 1.00 91.75 90 ASN A N 1
ATOM 749 C CA . ASN A 1 90 ? -9.622 9.162 11.685 1.00 91.75 90 ASN A CA 1
ATOM 750 C C . ASN A 1 90 ? -9.980 7.724 12.091 1.00 91.75 90 ASN A C 1
ATOM 752 O O . ASN A 1 90 ? -11.071 7.472 12.605 1.00 91.75 90 ASN A O 1
ATOM 756 N N . ALA A 1 91 ? -9.098 6.758 11.820 1.00 91.31 91 ALA A N 1
ATOM 757 C CA . ALA A 1 91 ? -9.351 5.368 12.149 1.00 91.31 91 ALA A CA 1
ATOM 758 C C . A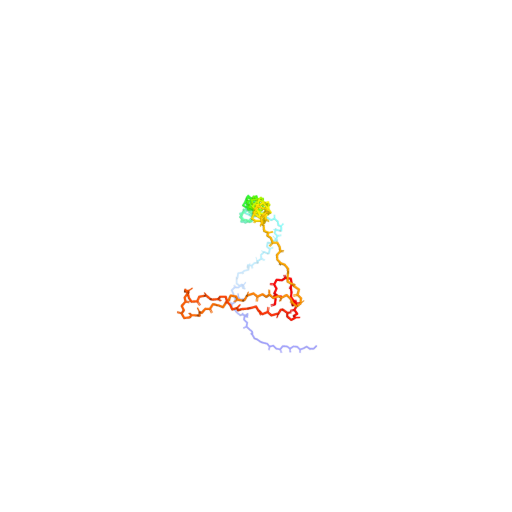LA A 1 91 ? -9.205 5.159 13.661 1.00 91.31 91 ALA A C 1
ATOM 760 O O . ALA A 1 91 ? -8.116 5.230 14.228 1.00 91.31 91 ALA A O 1
ATOM 761 N N . VAL A 1 92 ? -10.319 4.856 14.324 1.00 89.44 92 VAL A N 1
ATOM 762 C CA . VAL A 1 92 ? -10.307 4.460 15.733 1.00 89.44 92 VAL A CA 1
ATOM 763 C C . VAL A 1 92 ? -9.859 3.007 15.825 1.00 89.44 92 VAL A C 1
ATOM 765 O O . VAL A 1 92 ? -10.537 2.099 15.334 1.00 89.44 92 VAL A O 1
ATOM 768 N N . LYS A 1 93 ? -8.717 2.774 16.475 1.00 85.25 93 LYS A N 1
ATOM 769 C CA . LYS A 1 93 ? -8.216 1.425 16.739 1.00 85.25 93 LYS A CA 1
ATOM 770 C C . LYS A 1 93 ? -9.106 0.757 17.788 1.00 85.25 93 LYS A C 1
ATOM 772 O O . LYS A 1 93 ? -9.018 1.071 18.970 1.00 85.25 93 LYS A O 1
ATOM 777 N N . ARG A 1 94 ? -9.967 -0.159 17.348 1.00 86.19 94 ARG A N 1
ATOM 778 C CA . ARG A 1 94 ? -10.785 -0.983 18.245 1.00 86.19 94 ARG A CA 1
ATOM 779 C C . ARG A 1 94 ? -9.990 -2.216 18.648 1.00 86.19 94 ARG A C 1
ATOM 781 O O . ARG A 1 94 ? -9.567 -2.988 17.790 1.00 86.19 94 ARG A O 1
ATOM 788 N N . GLU A 1 95 ? -9.767 -2.373 19.944 1.00 86.69 95 GLU A N 1
ATOM 789 C CA . GLU A 1 95 ? -9.180 -3.575 20.519 1.00 86.69 95 GLU A CA 1
ATOM 790 C C . GLU A 1 95 ? -10.164 -4.169 21.508 1.00 86.69 95 GLU A C 1
ATOM 792 O O . GLU A 1 95 ? -10.724 -3.452 22.330 1.00 86.69 95 GLU A O 1
ATOM 797 N N . PHE A 1 96 ? -10.348 -5.477 21.397 1.00 88.50 96 PHE A N 1
ATOM 798 C CA . PHE A 1 96 ? -11.211 -6.243 22.271 1.00 88.50 96 PHE A CA 1
ATOM 799 C C . PHE A 1 96 ? -10.392 -6.998 23.311 1.00 88.50 96 PHE A C 1
ATOM 801 O O . PHE A 1 96 ? -9.278 -7.454 23.007 1.00 88.50 96 PHE A O 1
ATOM 808 N N . LYS A 1 97 ? -10.954 -7.117 24.510 1.00 89.12 97 LYS A N 1
ATOM 809 C CA . LYS A 1 97 ? -10.428 -7.877 25.640 1.00 89.12 97 LYS A CA 1
ATOM 810 C C . LYS A 1 97 ? -11.397 -8.985 26.029 1.00 89.12 97 LYS A C 1
ATOM 812 O O . LYS A 1 97 ? -12.590 -8.925 25.735 1.00 89.12 97 LYS A O 1
ATOM 817 N N . ASP A 1 98 ? -10.862 -9.985 26.711 1.00 91.00 98 ASP A N 1
ATOM 818 C CA . ASP A 1 98 ? -11.661 -11.072 27.260 1.00 91.00 98 ASP A CA 1
ATOM 819 C C . ASP A 1 98 ? -12.646 -10.491 28.287 1.00 91.00 98 ASP A C 1
ATOM 821 O O . ASP A 1 98 ? -12.279 -9.661 29.122 1.00 91.00 98 ASP A O 1
ATOM 825 N N . GLY A 1 99 ? -13.914 -10.880 28.184 1.00 90.56 99 GLY A N 1
ATOM 826 C CA . GLY A 1 99 ? -15.007 -10.313 28.975 1.00 90.56 99 GLY A CA 1
ATOM 827 C C . GLY A 1 99 ? -15.719 -9.105 28.353 1.00 90.56 99 GLY A C 1
ATOM 828 O O . GLY A 1 99 ? -16.782 -8.736 28.851 1.00 90.56 99 GLY A O 1
ATOM 829 N N . ASP A 1 100 ? -15.213 -8.513 27.262 1.00 91.62 100 ASP A N 1
ATOM 830 C CA . ASP A 1 100 ? -15.923 -7.431 26.567 1.00 91.62 100 ASP A CA 1
ATOM 831 C C . ASP A 1 100 ? -17.210 -7.949 25.903 1.00 91.62 100 ASP A C 1
ATOM 833 O O . ASP A 1 100 ? -17.246 -9.047 25.337 1.00 91.62 100 ASP A O 1
ATOM 837 N N . LEU A 1 101 ? -18.262 -7.125 25.934 1.00 92.56 101 LEU A N 1
ATOM 838 C CA . LEU A 1 101 ? -19.539 -7.399 25.276 1.00 92.56 101 LEU A CA 1
ATOM 839 C C . LEU A 1 101 ? -19.544 -6.813 23.863 1.00 92.56 101 LEU A C 1
ATOM 841 O O . LEU A 1 101 ? -19.372 -5.606 23.677 1.00 92.56 101 LEU A O 1
ATOM 845 N N . VAL A 1 102 ? -19.787 -7.659 22.864 1.00 91.25 102 VAL A N 1
ATOM 846 C CA . VAL A 1 102 ? -19.769 -7.278 21.448 1.00 91.25 102 VAL A CA 1
ATOM 847 C C . VAL A 1 102 ? -21.005 -7.749 20.702 1.00 91.25 102 VAL A C 1
ATOM 849 O O . VAL A 1 102 ? -21.560 -8.806 20.981 1.00 91.25 102 VAL A O 1
ATOM 852 N N . LEU A 1 103 ? -21.416 -6.960 19.712 1.00 92.50 103 LEU A N 1
ATOM 853 C CA . LEU A 1 103 ? -22.462 -7.343 18.771 1.00 92.50 103 LEU A CA 1
ATOM 854 C C . LEU A 1 103 ? -21.831 -8.019 17.558 1.00 92.50 103 LEU A C 1
ATOM 856 O O . LEU A 1 103 ? -20.861 -7.511 16.988 1.00 92.50 103 LEU A O 1
ATOM 860 N N . VAL A 1 104 ? -22.411 -9.137 17.130 1.00 90.31 104 VAL A N 1
ATOM 861 C CA . VAL A 1 104 ? -21.960 -9.860 15.938 1.00 90.31 104 VAL A CA 1
ATOM 862 C C . VAL A 1 104 ? -22.905 -9.560 14.786 1.00 90.31 104 VAL A C 1
ATOM 864 O O . VAL A 1 104 ? -24.121 -9.717 14.899 1.00 90.31 104 VAL A O 1
ATOM 867 N N . LEU A 1 105 ? -22.339 -9.137 13.657 1.00 90.06 105 LEU A N 1
ATOM 868 C CA . LEU A 1 105 ? -23.101 -8.931 12.435 1.00 90.06 105 LEU A CA 1
ATOM 869 C C . LEU A 1 105 ? -23.414 -10.286 11.795 1.00 90.06 105 LEU A C 1
ATOM 871 O O . LEU A 1 105 ? -22.551 -10.904 11.169 1.00 90.06 105 LEU A O 1
ATOM 875 N N . ALA A 1 106 ? -24.652 -10.748 11.931 1.00 87.06 106 ALA A N 1
ATOM 876 C CA . ALA A 1 106 ? -25.112 -11.950 11.262 1.00 87.06 106 ALA A CA 1
ATOM 877 C C . ALA A 1 106 ? -25.603 -11.597 9.860 1.00 87.06 106 ALA A C 1
ATOM 879 O O . ALA A 1 106 ? -26.586 -10.875 9.677 1.00 87.06 106 ALA A O 1
ATOM 880 N N . THR A 1 107 ? -24.906 -12.120 8.854 1.00 85.19 107 THR A N 1
ATOM 881 C CA . THR A 1 107 ? -25.344 -12.007 7.462 1.00 85.19 107 THR A CA 1
ATOM 882 C C . THR A 1 107 ? -26.233 -13.199 7.114 1.00 85.19 107 THR A C 1
ATOM 884 O O . THR A 1 107 ? -25.863 -14.354 7.326 1.00 85.19 107 THR A O 1
ATOM 887 N N . SER A 1 108 ? -27.427 -12.931 6.587 1.00 78.88 108 SER A N 1
ATOM 888 C CA . SER A 1 108 ? -28.286 -13.974 6.024 1.00 78.88 108 SER A CA 1
ATOM 889 C C . SER A 1 108 ? -27.869 -14.255 4.581 1.00 78.88 108 SER A C 1
ATOM 891 O O . SER A 1 108 ? -27.775 -13.336 3.768 1.00 78.88 108 SER A O 1
ATOM 893 N N . ARG A 1 109 ? -27.641 -15.529 4.233 1.00 71.56 109 ARG A N 1
ATOM 894 C CA . ARG A 1 109 ? -27.320 -15.922 2.846 1.00 71.56 109 ARG A CA 1
ATOM 895 C C . ARG A 1 109 ? -28.496 -15.736 1.889 1.00 71.56 109 ARG A C 1
ATOM 897 O O . ARG A 1 109 ? -28.273 -15.535 0.701 1.00 71.56 109 ARG A O 1
ATOM 904 N N . ALA A 1 110 ? -29.726 -15.826 2.391 1.00 78.12 110 ALA A N 1
ATOM 905 C CA . ALA A 1 110 ? -30.921 -15.817 1.553 1.00 78.12 110 ALA A CA 1
ATOM 906 C C . ALA A 1 110 ? -31.337 -14.401 1.122 1.00 78.12 110 ALA A C 1
ATOM 908 O O . ALA A 1 110 ? -31.855 -14.225 0.024 1.00 78.12 110 ALA A O 1
ATOM 909 N N . ASN A 1 111 ? -31.103 -13.383 1.959 1.00 78.88 111 ASN A N 1
ATOM 910 C CA . ASN A 1 111 ? -31.503 -12.007 1.674 1.00 78.88 111 ASN A CA 1
ATOM 911 C C . ASN A 1 111 ? -30.431 -11.016 2.147 1.00 78.88 111 ASN A C 1
ATOM 913 O O . ASN A 1 111 ? -30.149 -10.917 3.341 1.00 78.88 111 ASN A O 1
ATOM 917 N N . LYS A 1 112 ? -29.886 -10.234 1.207 1.00 79.31 112 LYS A N 1
ATOM 918 C CA . LYS A 1 112 ? -28.862 -9.208 1.470 1.00 79.31 112 LYS A CA 1
ATOM 919 C C . LYS A 1 112 ? -29.334 -8.113 2.431 1.00 79.31 112 LYS A C 1
ATOM 921 O O . LYS A 1 112 ? -28.500 -7.475 3.060 1.00 79.31 112 LYS A O 1
ATOM 926 N N . LEU A 1 113 ? -30.646 -7.900 2.541 1.00 84.25 113 LEU A N 1
ATOM 927 C CA . LEU A 1 113 ? -31.241 -6.911 3.442 1.00 84.25 113 LEU A CA 1
ATOM 928 C C . LEU A 1 113 ? -31.579 -7.483 4.825 1.00 84.25 113 LEU A C 1
ATOM 930 O O . LEU A 1 113 ? -31.888 -6.721 5.731 1.00 84.25 113 LEU A O 1
ATOM 934 N N . ALA A 1 114 ? -31.491 -8.802 5.018 1.00 83.56 114 ALA A N 1
ATOM 935 C CA . ALA A 1 114 ? -31.757 -9.452 6.303 1.00 83.56 114 ALA A CA 1
ATOM 936 C C . ALA A 1 114 ? -30.501 -9.522 7.196 1.00 83.56 114 ALA A C 1
ATOM 938 O O . ALA A 1 114 ? -30.296 -10.490 7.926 1.00 83.56 114 ALA A O 1
ATOM 939 N N . VAL A 1 115 ? -29.621 -8.523 7.095 1.00 88.38 115 VAL A N 1
ATOM 940 C CA . VAL A 1 115 ? -28.449 -8.398 7.965 1.00 88.38 115 VAL A CA 1
ATOM 941 C C . VAL A 1 115 ? -28.915 -7.899 9.329 1.00 88.38 115 VAL A C 1
ATOM 943 O O . VAL A 1 115 ? -29.544 -6.847 9.419 1.00 88.38 115 VAL A O 1
ATOM 946 N N . GLN A 1 116 ? -28.594 -8.644 10.384 1.00 88.88 116 GLN A N 1
ATOM 947 C CA . GLN A 1 116 ? -29.012 -8.323 11.748 1.00 88.88 116 GLN A CA 1
ATOM 948 C C . GLN A 1 116 ? -27.821 -8.308 12.705 1.00 88.88 116 GLN A C 1
ATOM 950 O O . GLN A 1 116 ? -26.912 -9.135 12.606 1.00 88.88 116 GLN A O 1
ATOM 955 N N . TRP A 1 117 ? -27.836 -7.373 13.651 1.00 91.12 117 TRP A N 1
ATOM 956 C CA . TRP A 1 117 ? -26.923 -7.391 14.789 1.00 91.12 117 TRP A CA 1
ATOM 957 C C . TRP A 1 117 ? -27.472 -8.355 15.833 1.00 91.12 117 TRP A C 1
ATOM 959 O O . TRP A 1 117 ? -28.563 -8.148 16.362 1.00 91.12 117 TRP A O 1
ATOM 969 N N . ILE A 1 118 ? -26.728 -9.421 16.105 1.00 90.00 118 ILE A N 1
ATOM 970 C CA . ILE A 1 118 ? -27.038 -10.348 17.190 1.00 90.00 118 ILE A CA 1
ATOM 971 C C . ILE A 1 118 ? -26.383 -9.810 18.456 1.00 90.00 118 ILE A C 1
ATOM 973 O O . ILE A 1 118 ? -25.284 -9.257 18.383 1.00 90.00 118 ILE A O 1
ATOM 977 N N . GLY A 1 119 ? -27.134 -9.929 19.558 1.00 83.19 119 GLY A N 1
ATOM 978 C CA . GLY A 1 119 ? -26.932 -9.288 20.856 1.00 83.19 119 GLY A CA 1
ATOM 979 C C . GLY A 1 119 ? -25.550 -9.458 21.491 1.00 83.19 119 GLY A C 1
ATOM 980 O O . GLY A 1 119 ? -24.628 -9.984 20.872 1.00 83.19 119 GLY A O 1
ATOM 981 N N . PRO A 1 120 ? -25.385 -8.972 22.732 1.00 86.88 120 PRO A N 1
ATOM 982 C CA . PRO A 1 120 ? -24.065 -8.861 23.323 1.00 86.88 120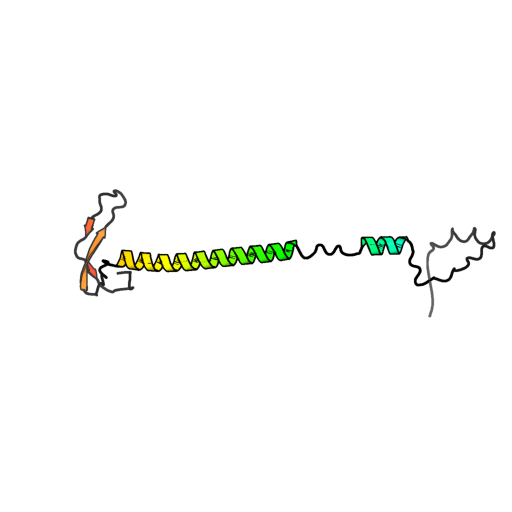 PRO A CA 1
ATOM 983 C C . PRO A 1 120 ? -23.515 -10.254 23.642 1.00 86.88 120 PRO A C 1
ATOM 985 O O . PRO A 1 120 ? -23.922 -10.896 24.607 1.00 86.88 120 PRO A O 1
ATOM 988 N N . GLY A 1 121 ? -22.604 -10.724 22.795 1.00 90.31 121 GLY A N 1
ATOM 989 C CA . GLY A 1 121 ? -21.769 -11.885 23.050 1.00 90.31 121 GLY A CA 1
ATOM 990 C C . GLY A 1 121 ? -20.549 -11.471 23.861 1.00 90.31 121 GLY A C 1
ATOM 991 O O . GLY A 1 121 ? -20.001 -10.389 23.653 1.00 90.31 121 GLY A O 1
ATOM 992 N N . THR A 1 122 ? -20.122 -12.330 24.777 1.00 92.69 122 THR A N 1
ATOM 993 C CA . THR A 1 122 ? -18.904 -12.106 25.558 1.00 92.69 122 THR A CA 1
ATOM 994 C C . THR A 1 122 ? -17.710 -12.692 24.825 1.00 92.69 122 THR A C 1
ATOM 996 O O . THR A 1 122 ? -17.751 -13.836 24.368 1.00 92.69 122 THR A O 1
ATOM 999 N N . ILE A 1 123 ? -16.629 -11.928 24.736 1.00 92.06 123 ILE A N 1
ATOM 1000 C CA . ILE A 1 123 ? -15.375 -12.423 24.170 1.00 92.06 123 ILE A CA 1
ATOM 1001 C C . ILE A 1 123 ? -14.708 -13.350 25.178 1.00 92.06 123 ILE A C 1
ATOM 1003 O O . ILE A 1 123 ? -14.464 -12.958 26.317 1.00 92.06 123 ILE A O 1
ATOM 1007 N N . LEU A 1 124 ? -14.434 -14.584 24.757 1.00 90.69 124 LEU A N 1
ATOM 1008 C CA . LEU A 1 124 ? -13.802 -15.585 25.613 1.00 90.69 124 LEU A CA 1
ATOM 1009 C C . LEU A 1 124 ? -12.285 -15.443 25.608 1.00 90.69 124 LEU A C 1
ATOM 1011 O O . LEU A 1 124 ? -11.701 -15.324 26.673 1.00 90.69 124 LEU A O 1
ATOM 1015 N N . ASN A 1 125 ? -11.674 -15.465 24.422 1.00 88.75 125 ASN A N 1
ATOM 1016 C CA . ASN A 1 125 ? -10.228 -15.392 24.246 1.00 88.75 125 ASN A CA 1
ATOM 1017 C C . ASN A 1 125 ? -9.898 -14.724 22.910 1.00 88.75 125 ASN A C 1
ATOM 1019 O O . ASN A 1 125 ? -10.449 -15.105 21.878 1.00 88.75 125 ASN A O 1
ATOM 1023 N N . LYS A 1 126 ? -8.930 -13.809 22.896 1.00 86.25 126 LYS A N 1
ATOM 1024 C CA . LYS A 1 126 ? -8.402 -13.212 21.660 1.00 86.25 126 LYS A CA 1
ATOM 1025 C C . LYS A 1 126 ? -7.352 -14.101 20.983 1.00 86.25 126 LYS A C 1
ATOM 1027 O O . LYS A 1 126 ? -6.238 -14.247 21.483 1.00 86.25 126 LYS A O 1
ATOM 1032 N N . ILE A 1 127 ? -7.659 -14.616 19.790 1.00 87.69 127 ILE A N 1
ATOM 1033 C CA . ILE A 1 127 ? -6.751 -15.503 19.035 1.00 87.69 127 ILE A CA 1
ATOM 1034 C C . ILE A 1 127 ? -5.660 -14.711 18.300 1.00 87.69 127 ILE A C 1
ATOM 1036 O O . ILE A 1 127 ? -4.508 -15.139 18.222 1.00 87.69 127 ILE A O 1
ATOM 1040 N N . SER A 1 128 ? -5.996 -13.552 17.723 1.00 84.38 128 SER A N 1
ATOM 1041 C CA . SER A 1 128 ? -5.020 -12.730 17.001 1.00 84.38 128 SER A CA 1
ATOM 1042 C C . SER A 1 128 ? -5.312 -11.236 17.118 1.00 84.38 128 SER A C 1
ATOM 1044 O O . SER A 1 128 ? -6.348 -10.801 17.613 1.00 84.38 128 SER A O 1
ATOM 1046 N N . LYS A 1 129 ? -4.399 -10.395 16.617 1.00 76.25 129 LYS A N 1
ATOM 1047 C CA . LYS A 1 129 ? -4.616 -8.939 16.584 1.00 76.25 129 LYS A CA 1
ATOM 1048 C C . LYS A 1 129 ? -5.858 -8.535 15.771 1.00 76.25 129 LYS A C 1
ATOM 1050 O O . LYS A 1 129 ? -6.416 -7.478 16.047 1.00 76.25 129 LYS A O 1
ATOM 1055 N N . ARG A 1 130 ? -6.258 -9.331 14.770 1.00 75.00 130 ARG A N 1
ATOM 1056 C CA . ARG A 1 130 ? -7.404 -9.052 13.880 1.00 75.00 130 ARG A CA 1
ATOM 1057 C C . ARG A 1 130 ? -8.596 -9.982 14.086 1.00 75.00 130 ARG A C 1
ATOM 1059 O O . ARG A 1 130 ? -9.696 -9.612 13.696 1.00 75.00 130 ARG A O 1
ATOM 1066 N N . THR A 1 131 ? -8.369 -11.161 14.646 1.00 71.56 131 THR A N 1
ATOM 1067 C CA . THR A 1 131 ? -9.382 -12.206 14.788 1.00 71.56 131 THR A CA 1
ATOM 1068 C C . THR A 1 131 ? -9.789 -12.286 16.248 1.00 71.56 131 THR A C 1
ATOM 1070 O O . THR A 1 131 ? -8.938 -12.554 17.102 1.00 71.56 131 THR A O 1
ATOM 1073 N N . ILE A 1 132 ? -11.068 -12.004 16.484 1.00 65.00 132 ILE A N 1
ATOM 1074 C CA . ILE A 1 132 ? -11.778 -12.267 17.738 1.00 65.00 132 ILE A CA 1
ATOM 1075 C C . ILE A 1 132 ? -12.155 -13.743 17.745 1.00 65.00 132 ILE A C 1
ATOM 1077 O O . ILE A 1 132 ? -12.587 -14.220 16.669 1.00 65.00 132 ILE A O 1
#

Organism: Trichonephila clavipes (NCBI:txid2585209)

Foldseek 3Di:
DDYDDDDDPPDDPPPPCVPDVDDPDPDDDPDDDPDPVVVVVVVVPPPPPPPPPVVVVVVVVVVVVVVVVVVVVVVVVVVVVVVCCVVCVPPDQDDDDAQFWDWDFDQDPVDRVPTDTDGTDGHHDDPDSPGD